Protein AF-A0A0G1NTD5-F1 (afdb_monomer)

Nearest PDB structures (foldseek):
  4buc-assembly2_B  TM=6.680E-01  e=8.744E-01  Thermotoga maritima
  5mms-assembly4_E  TM=4.686E-01  e=9.890E-01  Homo sapiens
  7yly-assembly1_g  TM=3.968E-01  e=4.442E-01  Saccharomyces cerevisiae
  5gvw-assembly1_D  TM=5.388E-01  e=1.947E+00  Streptococcus pneumoniae
  5d86-assembly1_A-2  TM=4.755E-01  e=2.202E+00  Staphylococcus aureus subsp. aureus str. Newman

Radius of gyration: 21.05 Å; Cα contacts (8 Å, |Δi|>4): 226; chains: 1; bounding box: 55×39×55 Å

pLDDT: mean 93.4, std 6.74, range [56.03, 98.44]

Mean predicted aligned error: 6.07 Å

Solvent-accessible surface area (backbone atoms only — not comparable to full-atom values): 8786 Å² total; per-residue (Å²): 127,74,43,75,48,78,48,78,48,87,54,60,68,92,46,66,44,54,39,69,58,50,53,52,47,52,53,50,50,52,51,49,46,70,74,70,58,93,59,99,68,88,50,72,67,57,54,51,49,36,42,76,68,50,38,42,38,42,33,42,39,24,38,18,46,64,32,72,67,22,49,55,53,22,62,78,65,66,36,46,76,43,61,60,44,77,84,65,98,74,53,58,28,44,34,35,60,40,89,88,79,65,48,43,34,27,28,46,83,85,40,95,54,32,90,75,61,72,72,51,58,93,77,76,21,44,65,26,82,45,69,64,60,37,42,76,73,61,29,42,76,62,81,83,85,76,79,88,127

Sequence (149 aa):
MMFVLYKCKYWASYKDIHEKHIFQLFGTTMEYWIKNFKTKCKTFEDFAKILNNNELRPVFYTSTSLSEKAREMADALSIEIIENAPIGEFPRIKCNISGRDREKIYHLPFDQQYDRTIIEKEKGEFYAFTVKEAEDAGFRRAFKHRFNS

Secondary structure (DSSP, 8-state):
--EEEEEEE---TTSPBPTHHHHHHHHHHHHHHHHH---SS--HHHHHHHHHTTSEEEEEEESSPBPHHHHHHHHHTT-EEE-S--------EEEEE-TTT--EEEE-TTSTTTTT----GGGT-EEESSHHHHHHTTPEEPP-PPP--

Foldseek 3Di:
DAAEAEDEDEDDAVDADEQVVVVVLLVVQLVCCVVPPDDPDDDVVVVVVCLVVNNYAYEYEYLYHHDPNNVVSCVVSSYHYHYNDDDDDDQAWKFDQDPPPRATEIEHPPAPCSVVDDADVVSVIDGDNDPVVSVVVPHDYDDHDDDDD

Structure (mmCIF, N/CA/C/O backbone):
data_AF-A0A0G1NTD5-F1
#
_entry.id   AF-A0A0G1NTD5-F1
#
loop_
_atom_site.group_PDB
_atom_site.id
_atom_site.type_symbol
_atom_site.label_atom_id
_atom_site.label_alt_id
_atom_site.label_comp_id
_atom_site.label_asym_id
_atom_site.label_entity_id
_atom_site.label_seq_id
_atom_site.pdbx_PDB_ins_code
_atom_site.Cartn_x
_atom_site.Cartn_y
_atom_site.Cartn_z
_atom_site.occupancy
_atom_site.B_iso_or_equiv
_atom_site.auth_seq_id
_atom_site.auth_comp_id
_atom_site.auth_asym_id
_atom_site.auth_atom_id
_atom_site.pdbx_PDB_model_num
ATOM 1 N N . MET A 1 1 ? 19.640 -13.053 0.519 1.00 74.62 1 MET A N 1
ATOM 2 C CA . MET A 1 1 ? 18.469 -12.584 1.295 1.00 74.62 1 MET A CA 1
ATOM 3 C C . MET A 1 1 ? 17.639 -11.739 0.352 1.00 74.62 1 MET A C 1
ATOM 5 O O . MET A 1 1 ? 18.220 -10.867 -0.272 1.00 74.62 1 MET A O 1
ATOM 9 N N . MET A 1 2 ? 16.353 -12.042 0.185 1.00 88.00 2 MET A N 1
ATOM 10 C CA . MET A 1 2 ? 15.468 -11.327 -0.741 1.00 88.00 2 MET A CA 1
ATOM 11 C C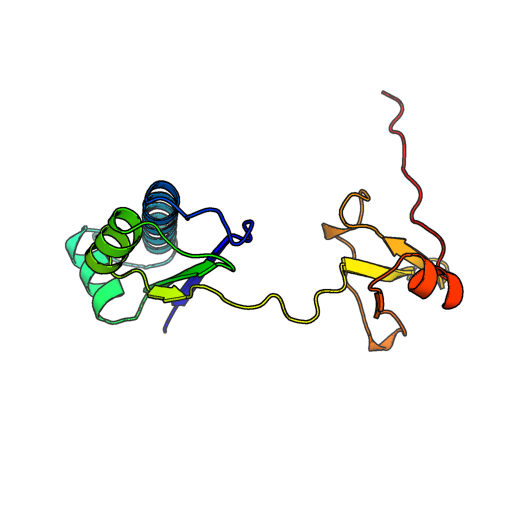 . MET A 1 2 ? 14.666 -10.279 0.026 1.00 88.00 2 MET A C 1
ATOM 13 O O . MET A 1 2 ? 14.040 -10.604 1.035 1.00 88.00 2 MET A O 1
ATOM 17 N N . PHE A 1 3 ? 14.658 -9.047 -0.468 1.00 94.38 3 PHE A N 1
ATOM 18 C CA . PHE A 1 3 ? 13.834 -7.967 0.059 1.00 94.38 3 PHE A CA 1
ATOM 19 C C . PHE A 1 3 ? 12.713 -7.639 -0.917 1.00 94.38 3 PHE A C 1
ATOM 21 O O . PHE A 1 3 ? 12.934 -7.568 -2.121 1.00 94.38 3 PHE A O 1
ATOM 28 N N . VAL A 1 4 ? 11.513 -7.390 -0.397 1.00 96.50 4 VAL A N 1
ATOM 29 C CA . VAL A 1 4 ? 10.369 -6.959 -1.203 1.00 96.50 4 VAL A CA 1
ATOM 30 C C . VAL A 1 4 ? 9.866 -5.633 -0.654 1.00 96.50 4 VAL A C 1
ATOM 32 O O . VAL A 1 4 ? 9.551 -5.539 0.533 1.00 96.50 4 VAL A O 1
ATOM 35 N N . LEU A 1 5 ? 9.796 -4.608 -1.502 1.00 96.69 5 LEU A N 1
ATOM 36 C CA . LEU A 1 5 ? 9.234 -3.309 -1.138 1.00 96.69 5 LEU A CA 1
ATOM 37 C C . LEU A 1 5 ? 7.877 -3.145 -1.791 1.00 96.69 5 LEU A C 1
ATOM 39 O O . LEU A 1 5 ? 7.778 -3.049 -3.010 1.00 96.69 5 LEU A O 1
ATOM 43 N N . TYR A 1 6 ? 6.844 -3.040 -0.965 1.00 96.25 6 TYR A N 1
ATOM 44 C CA . TYR A 1 6 ? 5.497 -2.773 -1.435 1.00 96.25 6 TYR A CA 1
ATOM 45 C C . TYR A 1 6 ? 5.184 -1.286 -1.394 1.00 96.25 6 TYR A C 1
ATOM 47 O O . TYR A 1 6 ? 5.402 -0.607 -0.387 1.00 96.25 6 TYR A O 1
ATOM 55 N N . LYS A 1 7 ? 4.564 -0.798 -2.465 1.00 95.88 7 LYS A N 1
ATOM 56 C CA . LYS A 1 7 ? 3.821 0.455 -2.444 1.00 95.88 7 LYS A CA 1
ATOM 57 C C . LYS A 1 7 ? 2.388 0.201 -2.851 1.00 95.88 7 LYS A C 1
ATOM 59 O O . LYS A 1 7 ? 2.099 -0.101 -4.004 1.00 95.88 7 LYS A O 1
ATOM 64 N N . CYS A 1 8 ? 1.498 0.381 -1.886 1.00 94.00 8 CYS A N 1
ATOM 65 C CA . CYS A 1 8 ? 0.075 0.170 -2.078 1.00 94.00 8 CYS A CA 1
ATOM 66 C C . CYS A 1 8 ? -0.632 1.498 -2.367 1.00 94.00 8 CYS A C 1
ATOM 68 O O . CYS A 1 8 ? -0.427 2.496 -1.666 1.00 94.00 8 CYS A O 1
ATOM 70 N N . LYS A 1 9 ? -1.501 1.517 -3.378 1.00 92.00 9 LYS A N 1
ATOM 71 C CA . LYS A 1 9 ? -2.403 2.638 -3.658 1.00 92.00 9 LYS A CA 1
ATOM 72 C C . LYS A 1 9 ? -3.826 2.136 -3.835 1.00 92.00 9 LYS A C 1
ATOM 74 O O . LYS A 1 9 ? -4.140 1.473 -4.814 1.00 92.00 9 LYS A O 1
ATOM 79 N N . TYR A 1 10 ? -4.691 2.509 -2.897 1.00 89.81 10 TYR A N 1
ATOM 80 C CA . TYR A 1 10 ? -6.124 2.255 -2.992 1.00 89.81 10 TYR A CA 1
ATOM 81 C C . TYR A 1 10 ? -6.839 3.465 -3.585 1.00 89.81 10 TYR A C 1
ATOM 83 O O . TYR A 1 10 ? -6.900 4.521 -2.950 1.00 89.81 10 TYR A O 1
ATOM 91 N N . TRP A 1 11 ? -7.304 3.331 -4.823 1.00 89.25 11 TRP A N 1
ATOM 92 C CA . TRP A 1 11 ? -7.973 4.384 -5.587 1.00 89.25 11 TRP A CA 1
ATOM 93 C C . TRP A 1 11 ? -9.307 3.856 -6.117 1.00 89.25 11 TRP A C 1
ATOM 95 O O . TRP A 1 11 ? -9.528 2.646 -6.181 1.00 89.25 11 TRP A O 1
ATOM 105 N N . ALA A 1 12 ? -10.208 4.777 -6.465 1.00 88.06 12 ALA A N 1
ATOM 106 C CA . ALA A 1 12 ? -11.472 4.418 -7.095 1.00 88.06 12 ALA A CA 1
ATOM 107 C C . ALA A 1 12 ? -11.216 3.681 -8.419 1.00 88.06 12 ALA A C 1
ATOM 109 O O . ALA A 1 12 ? -10.340 4.089 -9.177 1.00 88.06 12 ALA A O 1
ATOM 110 N N . SER A 1 13 ? -12.003 2.641 -8.695 1.00 88.44 13 SER A N 1
ATOM 111 C CA . SER A 1 1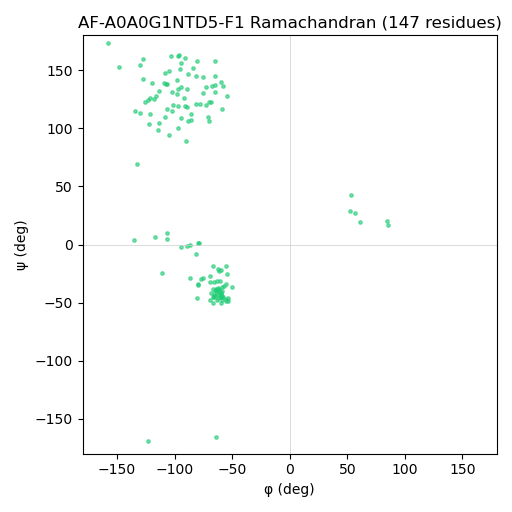3 ? -11.807 1.718 -9.825 1.00 88.44 13 SER A CA 1
ATOM 112 C C . SER A 1 13 ? -11.892 2.363 -11.210 1.00 88.44 13 SER A C 1
ATOM 114 O O . SER A 1 13 ? -11.388 1.808 -12.174 1.00 88.44 13 SER A O 1
ATOM 116 N N . TYR A 1 14 ? -12.526 3.532 -11.324 1.00 90.62 14 TYR A N 1
ATOM 117 C CA . TYR A 1 14 ? -12.626 4.287 -12.578 1.00 90.62 14 TYR A CA 1
ATOM 118 C C . TYR A 1 14 ? -11.435 5.229 -12.823 1.00 90.62 14 TYR A C 1
ATOM 120 O O . TYR A 1 14 ? -11.437 5.973 -13.801 1.00 90.62 14 TYR A O 1
ATOM 128 N N . LYS A 1 15 ? -10.461 5.284 -11.905 1.00 93.38 15 LYS A N 1
ATOM 129 C CA . LYS A 1 15 ? -9.264 6.119 -12.042 1.00 93.38 15 LYS A CA 1
ATOM 130 C C . LYS A 1 15 ? -8.057 5.252 -12.331 1.00 93.38 15 LYS A C 1
ATOM 132 O O . LYS A 1 15 ? -7.829 4.281 -11.615 1.00 93.38 15 LYS A O 1
ATOM 137 N N . ASP A 1 16 ? -7.224 5.712 -13.249 1.00 95.25 16 ASP A N 1
ATOM 138 C CA . ASP A 1 16 ? -5.940 5.079 -13.500 1.00 95.25 16 ASP A CA 1
ATOM 139 C C . ASP A 1 16 ? -4.836 5.637 -12.600 1.00 95.25 16 ASP A C 1
ATOM 141 O O . ASP A 1 16 ? -4.789 6.822 -12.239 1.00 95.25 16 ASP A O 1
ATOM 145 N N . ILE A 1 17 ? -3.905 4.757 -12.246 1.00 96.81 17 ILE A N 1
ATOM 146 C CA . ILE A 1 17 ? -2.628 5.127 -11.655 1.00 96.81 17 ILE A CA 1
ATOM 147 C C . ILE A 1 17 ? -1.676 5.548 -12.773 1.00 96.81 17 ILE A C 1
ATOM 149 O O . ILE A 1 17 ? -1.327 4.765 -13.651 1.00 96.81 17 ILE A O 1
ATOM 153 N N . HIS A 1 18 ? -1.200 6.784 -12.679 1.00 96.81 18 HIS A N 1
ATOM 154 C CA . HIS A 1 18 ? -0.203 7.333 -13.591 1.00 96.81 18 HIS A CA 1
ATOM 155 C C . HIS A 1 18 ? 1.235 7.106 -13.093 1.00 96.81 18 HIS A C 1
ATOM 157 O O . HIS A 1 18 ? 1.498 6.919 -11.897 1.00 96.81 18 HIS A O 1
ATOM 163 N N . GLU A 1 19 ? 2.179 7.201 -14.025 1.00 97.88 19 GLU A N 1
ATOM 164 C CA . GLU A 1 19 ? 3.603 6.873 -13.925 1.00 97.88 19 GLU A CA 1
ATOM 165 C C . GLU A 1 19 ? 4.332 7.571 -12.771 1.00 97.88 19 GLU A C 1
ATOM 167 O O . GLU A 1 19 ? 5.275 7.018 -12.204 1.00 97.88 19 GLU A O 1
ATOM 172 N N . LYS A 1 20 ? 3.837 8.730 -12.312 1.00 97.62 20 LYS A N 1
ATOM 173 C CA . LYS A 1 20 ? 4.378 9.429 -11.135 1.00 97.62 20 LYS A CA 1
ATOM 174 C C . LYS A 1 20 ? 4.523 8.514 -9.915 1.00 97.62 20 LYS A C 1
ATOM 176 O O . LYS A 1 20 ? 5.453 8.666 -9.126 1.00 97.62 20 LYS A O 1
ATOM 181 N N . HIS A 1 21 ? 3.597 7.574 -9.722 1.00 97.25 21 HIS A N 1
ATOM 182 C CA . HIS A 1 21 ? 3.619 6.684 -8.565 1.00 97.25 21 HIS A CA 1
ATOM 183 C C . HIS A 1 21 ? 4.651 5.562 -8.704 1.00 97.25 21 HIS A C 1
ATOM 185 O O . HIS A 1 21 ? 5.226 5.166 -7.684 1.00 97.25 21 HIS A O 1
ATOM 191 N N . ILE A 1 22 ? 4.928 5.147 -9.942 1.00 98.31 22 ILE A N 1
ATOM 192 C CA . ILE A 1 22 ? 5.988 4.209 -10.316 1.00 98.31 22 ILE A CA 1
ATOM 193 C C . ILE A 1 22 ? 7.353 4.863 -10.107 1.00 98.31 22 ILE A C 1
ATOM 195 O O . ILE A 1 22 ? 8.183 4.312 -9.390 1.00 98.31 22 ILE A O 1
ATOM 199 N N . PHE A 1 23 ? 7.547 6.099 -10.577 1.00 98.44 23 PHE A N 1
ATOM 200 C CA . PHE A 1 23 ? 8.793 6.846 -10.349 1.00 98.44 23 PHE A CA 1
ATOM 201 C C . PHE A 1 23 ? 9.088 7.057 -8.870 1.00 98.44 23 PHE A C 1
ATOM 203 O O . PHE A 1 23 ? 10.215 6.871 -8.417 1.00 98.44 23 PHE A O 1
ATOM 210 N N . GLN A 1 24 ? 8.065 7.395 -8.087 1.00 97.94 24 GLN A N 1
ATOM 211 C CA . GLN A 1 24 ? 8.237 7.508 -6.646 1.00 97.94 24 GLN A CA 1
ATOM 212 C C . GLN A 1 24 ? 8.607 6.165 -5.999 1.00 97.94 24 GLN A C 1
ATOM 214 O O . GLN A 1 24 ? 9.397 6.168 -5.06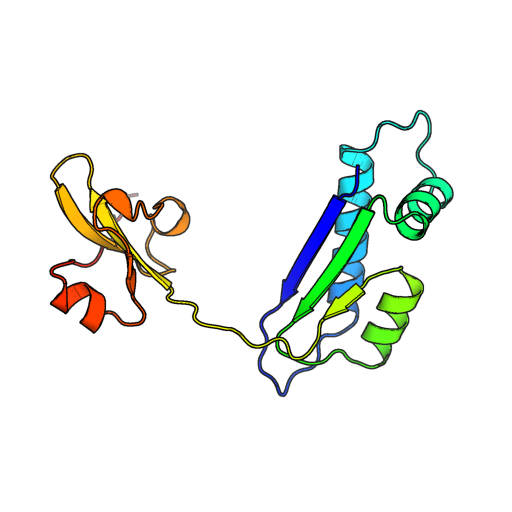5 1.00 97.94 24 GLN A O 1
ATOM 219 N N . LEU A 1 25 ? 8.021 5.036 -6.432 1.00 98.38 25 LEU A N 1
ATOM 220 C CA . LEU A 1 25 ? 8.411 3.716 -5.916 1.00 98.38 25 LEU A CA 1
ATOM 221 C C . LEU A 1 25 ? 9.866 3.416 -6.273 1.00 98.38 25 LEU A C 1
ATOM 223 O O . LEU A 1 25 ? 10.634 3.064 -5.389 1.00 98.38 25 LEU A O 1
ATOM 227 N N . PHE A 1 26 ? 10.259 3.627 -7.528 1.00 98.19 26 PHE A N 1
ATOM 228 C CA . PHE A 1 26 ? 11.634 3.434 -7.975 1.00 98.19 26 PHE A CA 1
ATOM 229 C C . PHE A 1 26 ? 12.634 4.242 -7.137 1.00 98.19 26 PHE A C 1
ATOM 231 O O . PHE A 1 26 ? 13.600 3.687 -6.616 1.00 98.19 26 PHE A O 1
ATOM 238 N N . GLY A 1 27 ? 12.355 5.533 -6.923 1.00 97.75 27 GLY A N 1
ATOM 239 C CA . GLY A 1 27 ? 13.177 6.397 -6.075 1.00 97.75 27 GLY A CA 1
ATOM 240 C C . GLY A 1 27 ? 13.285 5.892 -4.633 1.00 97.75 27 GLY A C 1
ATOM 241 O O . GLY A 1 27 ? 14.385 5.838 -4.085 1.00 97.75 27 GLY A O 1
ATOM 242 N N . THR A 1 28 ? 12.174 5.454 -4.032 1.00 97.69 28 THR A N 1
ATOM 243 C CA . THR A 1 28 ? 12.175 4.855 -2.684 1.00 97.69 28 THR A CA 1
ATOM 244 C C . THR A 1 28 ? 12.959 3.541 -2.635 1.00 97.69 28 THR A C 1
ATOM 246 O O . THR A 1 28 ? 13.683 3.291 -1.673 1.00 97.69 28 THR A O 1
ATOM 249 N N . THR A 1 29 ? 12.866 2.707 -3.668 1.00 97.81 29 THR A N 1
ATOM 250 C CA . THR A 1 29 ? 13.615 1.448 -3.765 1.00 97.81 29 THR A CA 1
ATOM 251 C C . THR A 1 29 ? 15.114 1.692 -3.871 1.00 97.81 29 THR A C 1
ATOM 253 O O . THR A 1 29 ? 15.895 1.050 -3.168 1.00 97.81 29 THR A O 1
ATOM 256 N N . MET A 1 30 ? 15.522 2.669 -4.680 1.00 96.56 30 MET A N 1
ATOM 257 C CA . MET A 1 30 ? 16.917 3.090 -4.772 1.00 96.56 30 MET A CA 1
ATOM 258 C C . MET A 1 30 ? 17.425 3.646 -3.434 1.00 96.56 30 MET A C 1
ATOM 260 O O . MET A 1 30 ? 18.508 3.275 -2.988 1.00 96.56 30 MET A O 1
ATOM 264 N N . GLU A 1 31 ? 16.638 4.477 -2.744 1.00 96.38 31 GLU A N 1
ATOM 265 C CA . GLU A 1 31 ? 16.986 4.975 -1.407 1.00 96.38 31 GLU A CA 1
ATOM 266 C C . GLU A 1 31 ? 17.166 3.825 -0.402 1.00 96.38 31 GLU A C 1
ATOM 268 O O . GLU A 1 31 ? 18.144 3.797 0.351 1.00 96.38 31 GLU A O 1
ATOM 273 N N . TYR A 1 32 ? 16.251 2.851 -0.408 1.00 96.31 32 TYR A N 1
ATOM 274 C CA . TYR A 1 32 ? 16.348 1.667 0.438 1.00 96.31 32 TYR A CA 1
ATOM 275 C C . TYR A 1 32 ? 17.628 0.879 0.151 1.00 96.31 32 TYR A C 1
ATOM 277 O O . TYR A 1 32 ? 18.345 0.510 1.085 1.00 96.31 32 TYR A O 1
ATOM 285 N N . TRP A 1 33 ? 17.953 0.663 -1.123 1.00 95.25 33 TRP A N 1
ATOM 286 C CA . TRP A 1 33 ? 19.193 0.008 -1.523 1.00 95.25 33 TRP A CA 1
ATOM 287 C C . TRP A 1 33 ? 20.431 0.766 -1.016 1.00 95.25 33 TRP A C 1
ATOM 289 O O . TRP A 1 33 ? 21.301 0.176 -0.366 1.00 95.25 33 TRP A O 1
ATOM 299 N N . ILE A 1 34 ? 20.477 2.091 -1.203 1.00 93.94 34 ILE A N 1
ATOM 300 C CA . ILE A 1 34 ? 21.570 2.948 -0.716 1.00 93.94 34 ILE A CA 1
ATOM 301 C C . ILE A 1 34 ? 21.718 2.861 0.806 1.00 93.94 34 ILE A C 1
ATOM 303 O O . ILE A 1 34 ? 22.840 2.886 1.309 1.00 93.94 34 ILE A O 1
ATOM 307 N N . LYS A 1 35 ? 20.635 2.736 1.567 1.00 93.69 35 LYS A N 1
ATOM 308 C CA . LYS A 1 35 ? 20.724 2.677 3.032 1.00 93.69 35 LYS A CA 1
ATOM 309 C C . LYS A 1 35 ? 21.125 1.299 3.559 1.00 93.69 35 LYS A C 1
ATOM 311 O O . LYS A 1 35 ? 21.834 1.223 4.557 1.00 93.69 35 LYS A O 1
ATOM 316 N N . ASN A 1 36 ? 20.697 0.224 2.897 1.00 92.62 36 ASN A N 1
ATOM 317 C CA . ASN A 1 36 ? 20.724 -1.114 3.496 1.00 92.62 36 ASN A CA 1
ATOM 318 C C . ASN A 1 36 ? 21.737 -2.077 2.864 1.00 92.62 36 ASN A C 1
ATOM 320 O O . ASN A 1 36 ? 22.190 -3.005 3.533 1.00 92.62 36 ASN A O 1
ATOM 324 N N . PHE A 1 37 ? 22.136 -1.869 1.608 1.00 90.62 37 PHE A N 1
ATOM 325 C CA . PHE A 1 37 ? 23.068 -2.771 0.934 1.00 90.62 37 PHE A CA 1
ATOM 326 C C . PHE A 1 37 ? 24.507 -2.297 1.138 1.00 90.62 37 PHE A C 1
ATOM 328 O O . PHE A 1 37 ? 24.850 -1.139 0.882 1.00 90.62 37 PHE A O 1
ATOM 335 N N . LYS A 1 38 ? 25.363 -3.192 1.636 1.00 81.75 38 LYS A N 1
ATOM 336 C CA . LYS A 1 38 ? 26.776 -2.907 1.911 1.00 81.75 38 LYS A CA 1
ATOM 337 C C . LYS A 1 38 ? 27.615 -3.216 0.674 1.00 81.75 38 LYS A C 1
ATOM 339 O O . LYS A 1 38 ? 28.130 -4.316 0.527 1.00 81.75 38 LYS A O 1
ATOM 344 N N . THR A 1 39 ? 27.768 -2.232 -0.198 1.00 76.62 39 THR A N 1
ATOM 345 C CA . THR A 1 39 ? 28.681 -2.281 -1.347 1.00 76.62 39 THR A CA 1
ATOM 346 C C . THR A 1 39 ? 29.720 -1.167 -1.236 1.00 76.62 39 THR A C 1
ATOM 348 O O . THR A 1 39 ? 29.403 -0.060 -0.803 1.00 76.62 39 THR A O 1
ATOM 351 N N . LYS A 1 40 ? 30.984 -1.473 -1.576 1.00 73.00 40 LYS A N 1
ATOM 352 C CA . LYS A 1 40 ? 32.115 -0.522 -1.488 1.00 73.00 40 LYS A CA 1
ATOM 353 C C . LY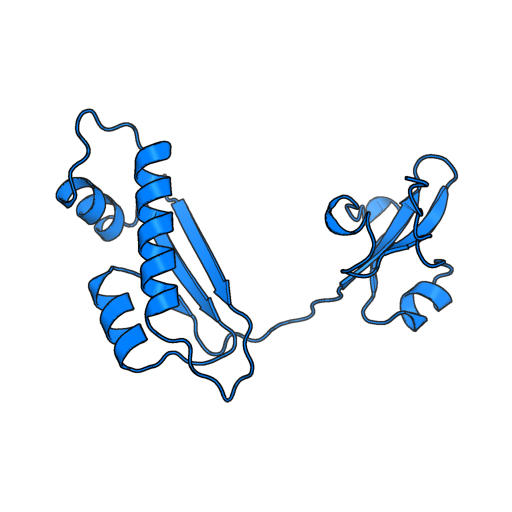S A 1 40 ? 31.927 0.694 -2.400 1.00 73.00 40 LYS A C 1
ATOM 355 O O . LYS A 1 40 ? 32.299 1.797 -2.022 1.00 73.00 40 LYS A O 1
ATOM 360 N N . CYS A 1 41 ? 31.360 0.478 -3.582 1.00 77.94 41 CYS A N 1
ATOM 361 C CA . CYS A 1 41 ? 30.935 1.516 -4.510 1.00 77.94 41 CYS A CA 1
ATOM 362 C C . CYS A 1 41 ? 2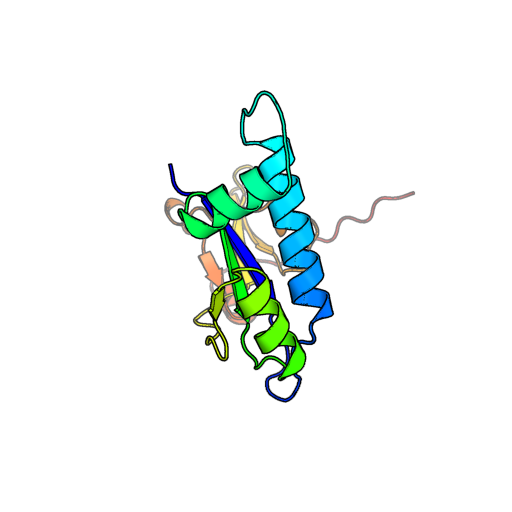9.477 1.234 -4.879 1.00 77.94 41 CYS A C 1
ATOM 364 O O . CYS A 1 41 ? 29.081 0.072 -4.968 1.00 77.94 41 CYS A O 1
ATOM 366 N N . LYS A 1 42 ? 28.675 2.287 -5.021 1.00 87.25 42 LYS A N 1
ATOM 367 C CA . LYS A 1 42 ? 27.264 2.194 -5.389 1.00 87.25 42 LYS A CA 1
ATOM 368 C C . LYS A 1 42 ? 27.082 2.833 -6.746 1.00 87.25 42 LYS A C 1
ATOM 370 O O . LYS A 1 42 ? 27.000 4.053 -6.843 1.00 87.25 42 LYS A O 1
ATOM 375 N N . THR A 1 43 ? 27.036 2.000 -7.775 1.00 93.62 43 THR A N 1
ATOM 376 C CA . THR A 1 43 ? 26.721 2.435 -9.134 1.00 93.62 43 THR A CA 1
ATOM 377 C C . THR A 1 43 ? 25.284 2.074 -9.496 1.00 93.62 43 THR A C 1
ATOM 379 O O . THR A 1 43 ? 24.657 1.220 -8.867 1.00 93.62 43 THR A O 1
ATOM 382 N N . PHE A 1 44 ? 24.752 2.720 -10.532 1.00 93.38 44 PHE A N 1
ATOM 383 C CA . PHE A 1 44 ? 23.446 2.348 -11.071 1.00 93.38 44 PHE A CA 1
ATOM 384 C C . PHE A 1 44 ? 23.446 0.919 -11.638 1.00 93.38 44 PHE A C 1
ATOM 386 O O . PHE A 1 44 ? 22.446 0.217 -11.535 1.00 93.38 44 PHE A O 1
ATOM 393 N N . GLU A 1 45 ? 24.579 0.457 -12.174 1.00 93.88 45 GLU A N 1
ATOM 394 C CA . GLU A 1 45 ? 24.726 -0.914 -12.666 1.00 93.88 45 GLU A CA 1
ATOM 395 C C . GLU A 1 45 ? 24.617 -1.939 -11.528 1.00 93.88 45 GLU A C 1
ATOM 397 O O . GLU A 1 45 ? 23.959 -2.967 -11.681 1.00 93.88 45 GLU A O 1
ATOM 402 N N . ASP A 1 46 ? 25.192 -1.641 -10.359 1.00 93.62 46 ASP A N 1
ATOM 403 C CA . ASP A 1 46 ? 25.041 -2.488 -9.170 1.00 93.62 46 ASP A CA 1
ATOM 404 C C . ASP A 1 46 ? 23.582 -2.548 -8.714 1.00 93.62 46 ASP A C 1
ATOM 406 O O . ASP A 1 46 ? 23.077 -3.616 -8.373 1.00 93.62 46 ASP A O 1
ATOM 410 N N . PHE A 1 47 ? 22.889 -1.408 -8.732 1.00 94.62 47 PHE A N 1
ATOM 411 C CA . PHE A 1 47 ? 21.468 -1.360 -8.408 1.00 94.62 47 PHE A CA 1
ATOM 412 C C . PHE A 1 47 ? 20.639 -2.197 -9.392 1.00 94.62 47 PHE A C 1
ATOM 414 O O . PHE A 1 47 ? 19.831 -3.019 -8.963 1.00 94.62 47 PHE A O 1
ATOM 421 N N . ALA A 1 48 ? 20.893 -2.067 -10.697 1.00 94.75 48 ALA A N 1
ATOM 422 C CA . ALA A 1 48 ? 20.224 -2.860 -11.725 1.00 94.75 48 ALA A CA 1
ATOM 423 C C . ALA A 1 48 ? 20.472 -4.370 -11.551 1.00 94.75 48 ALA A C 1
ATOM 425 O O . ALA A 1 48 ? 19.536 -5.158 -11.668 1.00 94.75 48 ALA A O 1
ATOM 426 N N . LYS A 1 49 ? 21.698 -4.787 -11.199 1.00 93.88 49 LYS A N 1
ATOM 427 C CA . LYS A 1 49 ? 22.015 -6.194 -10.885 1.00 93.88 49 LYS A CA 1
ATOM 428 C C . LYS A 1 49 ? 21.190 -6.717 -9.712 1.00 93.88 49 LYS A C 1
ATOM 430 O O . LYS A 1 49 ? 20.644 -7.808 -9.800 1.00 93.88 49 LYS A O 1
ATOM 435 N N . ILE A 1 50 ? 21.057 -5.931 -8.645 1.00 94.06 50 ILE A N 1
ATOM 436 C CA . ILE A 1 50 ? 20.256 -6.294 -7.467 1.00 94.06 50 ILE A CA 1
ATOM 437 C C . ILE A 1 50 ? 18.769 -6.478 -7.819 1.00 94.06 50 ILE A C 1
ATOM 439 O O . ILE A 1 50 ? 18.141 -7.409 -7.310 1.00 94.06 50 ILE A O 1
ATOM 443 N N . LEU A 1 51 ? 18.214 -5.631 -8.695 1.00 94.75 51 LEU A N 1
ATOM 444 C CA . LEU A 1 51 ? 16.842 -5.792 -9.193 1.00 94.75 51 LEU A CA 1
ATOM 445 C C . LEU A 1 51 ? 16.710 -7.059 -10.053 1.00 94.75 51 LEU A C 1
ATOM 447 O O . LEU A 1 51 ? 15.853 -7.897 -9.788 1.00 94.75 51 LEU A O 1
ATOM 451 N N . ASN A 1 52 ? 17.599 -7.241 -11.033 1.00 92.25 52 ASN A N 1
ATOM 452 C CA . ASN A 1 52 ? 17.552 -8.366 -11.975 1.00 92.25 52 ASN A CA 1
ATOM 453 C C . ASN A 1 52 ? 17.787 -9.726 -11.300 1.00 92.25 52 ASN A C 1
ATOM 455 O O . ASN A 1 52 ? 17.209 -10.731 -11.707 1.00 92.25 52 ASN A O 1
ATOM 459 N N . ASN A 1 53 ? 18.595 -9.757 -10.240 1.00 92.88 53 ASN A N 1
ATOM 460 C CA . ASN A 1 53 ? 18.832 -10.952 -9.433 1.00 92.88 53 ASN A CA 1
ATOM 461 C C . ASN A 1 53 ? 17.708 -11.228 -8.417 1.00 92.88 53 ASN A C 1
ATOM 463 O O . ASN A 1 53 ? 17.813 -12.181 -7.645 1.00 92.88 53 ASN A O 1
ATOM 467 N N . ASN A 1 54 ? 16.649 -10.408 -8.379 1.00 91.94 54 ASN A N 1
ATOM 468 C CA . ASN A 1 54 ? 15.566 -10.474 -7.392 1.00 91.94 54 ASN A CA 1
ATOM 469 C C . ASN A 1 54 ? 16.040 -10.369 -5.929 1.00 91.94 54 ASN A C 1
ATOM 471 O O . ASN A 1 54 ? 15.380 -10.849 -5.008 1.00 91.94 54 ASN A O 1
ATOM 475 N N . GLU A 1 55 ? 17.175 -9.716 -5.679 1.00 94.50 55 GLU A N 1
ATOM 476 C CA . GLU A 1 55 ? 17.639 -9.442 -4.316 1.00 94.50 55 GLU A CA 1
ATOM 477 C C . GLU A 1 55 ? 16.834 -8.298 -3.677 1.00 94.50 55 GLU A C 1
ATOM 479 O O . GLU A 1 55 ? 16.623 -8.282 -2.460 1.00 94.50 55 GLU A O 1
ATOM 484 N N . LEU A 1 56 ? 16.331 -7.374 -4.503 1.00 96.56 56 LEU A N 1
ATOM 485 C CA . LEU A 1 56 ? 15.406 -6.312 -4.122 1.00 96.56 56 LEU A CA 1
ATOM 486 C C . LEU A 1 56 ? 14.274 -6.222 -5.146 1.00 96.56 56 LEU A C 1
ATOM 488 O O . LEU A 1 56 ? 14.503 -5.855 -6.292 1.00 96.56 56 LEU A O 1
ATOM 492 N N . ARG A 1 57 ? 13.047 -6.516 -4.724 1.00 97.69 57 ARG A N 1
ATOM 493 C CA . ARG A 1 57 ? 11.876 -6.556 -5.602 1.00 97.69 57 ARG A CA 1
ATOM 494 C C . ARG A 1 57 ? 10.885 -5.445 -5.243 1.00 97.69 57 ARG A C 1
ATOM 496 O O . ARG A 1 57 ? 10.194 -5.561 -4.225 1.00 97.69 57 ARG A O 1
ATOM 503 N N . PRO A 1 58 ? 10.804 -4.359 -6.024 1.00 98.19 58 PRO A N 1
ATOM 504 C CA . PRO A 1 58 ? 9.741 -3.378 -5.873 1.00 98.19 58 PRO A CA 1
ATOM 505 C C . PRO A 1 58 ? 8.427 -3.905 -6.454 1.00 98.19 58 PRO A C 1
ATOM 507 O O . PRO A 1 58 ? 8.377 -4.350 -7.596 1.00 98.19 58 PRO A O 1
ATOM 510 N N . VAL A 1 59 ? 7.356 -3.808 -5.671 1.00 98.31 59 VAL A N 1
ATOM 511 C CA . VAL A 1 59 ? 6.008 -4.227 -6.059 1.00 98.31 59 VAL A CA 1
ATOM 512 C C . VAL A 1 59 ? 5.044 -3.062 -5.870 1.00 98.31 59 VAL A C 1
ATOM 514 O O . VAL A 1 59 ? 4.897 -2.513 -4.771 1.00 98.31 59 VAL A O 1
ATOM 517 N N . PHE A 1 60 ? 4.366 -2.679 -6.942 1.00 98.06 60 PHE A N 1
ATOM 518 C CA . PHE A 1 60 ? 3.283 -1.715 -6.914 1.00 98.06 60 PHE A CA 1
ATOM 519 C C . PHE A 1 60 ? 1.942 -2.447 -6.867 1.00 98.06 60 PHE A C 1
ATOM 521 O O . PHE A 1 60 ? 1.592 -3.196 -7.774 1.00 98.06 60 PHE A O 1
ATOM 528 N N . TYR A 1 61 ? 1.182 -2.210 -5.804 1.00 96.44 61 TYR A N 1
ATOM 529 C CA . TYR A 1 61 ? -0.073 -2.904 -5.536 1.00 96.44 61 TYR A CA 1
ATOM 530 C C . TYR A 1 61 ? -1.236 -1.919 -5.557 1.00 96.44 61 TYR A C 1
ATOM 532 O O . TYR A 1 61 ? -1.212 -0.899 -4.856 1.00 96.44 61 TYR A O 1
ATOM 540 N N . THR A 1 62 ? -2.284 -2.201 -6.323 1.00 95.44 62 THR A N 1
ATOM 541 C CA . THR A 1 62 ? -3.433 -1.302 -6.408 1.00 95.44 62 THR A CA 1
ATOM 542 C C . THR A 1 62 ? -4.757 -2.022 -6.645 1.00 95.44 62 THR A C 1
ATOM 544 O O . THR A 1 62 ? -4.818 -3.110 -7.206 1.00 95.44 62 THR A O 1
ATOM 547 N N . SER A 1 63 ? -5.838 -1.390 -6.187 1.00 94.06 63 SER A N 1
ATOM 548 C CA . SER A 1 63 ? -7.220 -1.830 -6.403 1.00 94.06 63 SER A CA 1
ATOM 549 C C . SER A 1 63 ? -7.791 -1.430 -7.758 1.00 94.06 63 SER A C 1
ATOM 551 O O . SER A 1 63 ? -8.918 -1.801 -8.070 1.00 94.06 63 SER A O 1
ATOM 553 N N . THR A 1 64 ? -7.065 -0.610 -8.514 1.00 94.88 64 THR A N 1
ATOM 554 C CA . THR A 1 64 ? -7.488 -0.096 -9.817 1.00 94.88 64 THR A CA 1
ATOM 555 C C . THR A 1 64 ? -6.460 -0.471 -10.884 1.00 94.88 64 THR A C 1
ATOM 557 O O . THR A 1 64 ? -5.580 -1.295 -10.629 1.00 94.88 64 THR A O 1
ATOM 560 N N . SER A 1 65 ? -6.586 0.106 -12.073 1.00 96.44 65 SER A N 1
ATOM 561 C CA . SER A 1 65 ? -5.670 -0.107 -13.187 1.00 96.44 65 SER A CA 1
ATOM 562 C C . SER A 1 65 ? -4.606 0.996 -13.299 1.00 96.44 65 SER A C 1
ATOM 564 O O . SER A 1 65 ? -4.711 2.075 -12.711 1.00 96.44 65 SER A O 1
ATOM 566 N N . LEU A 1 66 ? -3.532 0.713 -14.025 1.00 97.50 66 LEU A N 1
ATOM 567 C CA . LEU A 1 66 ? -2.478 1.640 -14.415 1.00 97.50 66 LEU A CA 1
ATOM 568 C C . LEU A 1 66 ? -2.755 2.200 -15.813 1.00 97.50 66 LEU A C 1
ATOM 570 O O . LEU A 1 66 ? -3.318 1.522 -16.675 1.00 97.50 66 LEU A O 1
ATOM 574 N N . SER A 1 67 ? -2.278 3.419 -16.064 1.00 97.69 67 SER A N 1
ATOM 575 C CA . SER A 1 67 ? -2.200 3.941 -17.427 1.00 97.69 67 SER A CA 1
ATOM 576 C C . SER A 1 67 ? -1.203 3.124 -18.257 1.00 97.69 67 SER A C 1
ATOM 578 O O . SER A 1 67 ? -0.280 2.505 -17.720 1.00 97.69 67 SER A O 1
ATOM 580 N N . GLU A 1 68 ? -1.341 3.158 -19.582 1.00 97.88 68 GLU A N 1
ATOM 581 C CA . GLU A 1 68 ? -0.389 2.515 -20.498 1.00 97.88 68 GLU A CA 1
ATOM 582 C C . GLU A 1 68 ? 1.050 2.976 -20.230 1.00 97.88 68 GLU A C 1
ATOM 584 O O . GLU A 1 68 ? 1.943 2.151 -20.035 1.00 97.88 68 GLU A O 1
ATOM 589 N N . LYS A 1 69 ? 1.252 4.293 -20.074 1.00 98.19 69 LYS A N 1
ATOM 590 C CA . LYS A 1 69 ? 2.569 4.848 -19.751 1.00 98.19 69 LYS A CA 1
ATOM 591 C C . LYS A 1 69 ? 3.106 4.342 -18.413 1.00 98.19 69 LYS A C 1
ATOM 593 O O . LYS A 1 69 ? 4.299 4.089 -18.286 1.00 98.19 69 LYS A O 1
ATOM 598 N N . ALA A 1 70 ? 2.252 4.180 -17.404 1.00 98.12 70 ALA A N 1
ATOM 599 C CA . ALA A 1 70 ? 2.679 3.661 -16.110 1.00 98.12 70 ALA A CA 1
ATOM 600 C C . ALA A 1 70 ? 3.133 2.196 -16.197 1.00 98.12 70 ALA A C 1
ATOM 602 O O . ALA A 1 70 ? 4.121 1.853 -15.549 1.00 98.12 70 ALA A O 1
ATOM 603 N N . ARG A 1 71 ? 2.465 1.359 -17.007 1.00 98.19 71 ARG A N 1
ATOM 604 C CA . ARG A 1 71 ? 2.893 -0.031 -17.249 1.00 98.19 71 ARG A CA 1
ATOM 605 C C . ARG A 1 71 ? 4.223 -0.092 -17.994 1.00 98.19 71 ARG A C 1
ATOM 607 O O . ARG A 1 71 ? 5.111 -0.813 -17.556 1.00 98.19 71 ARG A O 1
ATOM 614 N N . GLU A 1 72 ? 4.383 0.715 -19.044 1.00 98.38 72 GLU A N 1
ATOM 615 C CA . GLU A 1 72 ? 5.642 0.827 -19.798 1.00 98.38 72 GLU A CA 1
ATOM 616 C C . GLU A 1 72 ? 6.812 1.189 -18.869 1.00 98.38 72 GLU A C 1
ATOM 618 O O . GLU A 1 72 ? 7.860 0.548 -18.881 1.00 98.38 72 GLU A O 1
ATOM 623 N N . MET A 1 73 ? 6.618 2.187 -18.001 1.00 98.38 73 MET A N 1
ATOM 624 C CA . MET A 1 73 ? 7.655 2.587 -17.050 1.00 98.38 73 MET A CA 1
ATOM 625 C C . MET A 1 73 ? 7.903 1.543 -15.960 1.00 98.38 73 MET A C 1
ATOM 627 O O . MET A 1 73 ? 9.020 1.457 -15.462 1.00 98.38 73 MET A O 1
ATOM 631 N N . ALA A 1 74 ? 6.889 0.786 -15.544 1.00 98.00 74 ALA A N 1
ATOM 632 C CA . ALA A 1 74 ? 7.064 -0.260 -14.545 1.00 98.00 74 ALA A CA 1
ATOM 633 C C . ALA A 1 74 ? 7.930 -1.406 -15.075 1.00 98.00 74 ALA A C 1
ATOM 635 O O . ALA A 1 74 ? 8.869 -1.812 -14.393 1.00 98.00 74 ALA A O 1
AT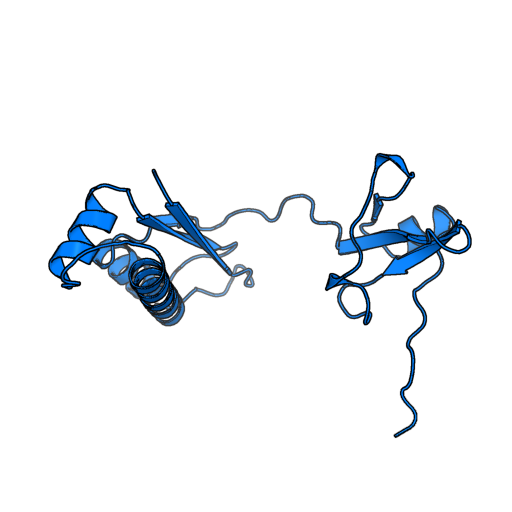OM 636 N N . ASP A 1 75 ? 7.662 -1.846 -16.305 1.00 97.75 75 ASP A N 1
ATOM 637 C CA . ASP A 1 75 ? 8.453 -2.864 -16.999 1.00 97.75 75 ASP A CA 1
ATOM 638 C C . ASP A 1 75 ? 9.913 -2.413 -17.161 1.00 97.75 75 ASP A C 1
ATOM 640 O O . ASP A 1 75 ? 10.837 -3.085 -16.703 1.00 97.75 75 ASP A O 1
ATOM 644 N N . ALA A 1 76 ? 10.126 -1.192 -17.667 1.00 97.19 76 ALA A N 1
ATOM 645 C CA . ALA A 1 76 ? 11.463 -0.627 -17.858 1.00 97.19 76 ALA A CA 1
ATOM 646 C C . ALA A 1 76 ? 12.280 -0.465 -16.558 1.00 97.19 76 ALA A C 1
ATOM 648 O O . ALA A 1 76 ? 13.507 -0.379 -16.603 1.00 97.19 76 ALA A O 1
ATOM 649 N N . LEU A 1 77 ? 11.614 -0.379 -15.403 1.00 96.94 77 LEU A N 1
ATOM 650 C CA . LEU A 1 77 ? 12.236 -0.150 -14.095 1.00 96.94 77 LEU A CA 1
ATOM 651 C C . LEU A 1 77 ? 12.252 -1.406 -13.207 1.00 96.94 77 LEU A C 1
ATOM 653 O O . LEU A 1 77 ? 12.562 -1.295 -12.017 1.00 96.94 77 LEU A O 1
ATOM 657 N N . SER A 1 78 ? 11.917 -2.576 -13.763 1.00 97.31 78 SER A N 1
ATOM 658 C CA . SER A 1 78 ? 11.809 -3.854 -13.044 1.00 97.31 78 SER A CA 1
ATOM 659 C C . SER A 1 78 ? 10.885 -3.771 -11.819 1.00 97.31 78 SER A C 1
ATOM 661 O O . SER A 1 78 ? 11.205 -4.274 -10.740 1.00 97.31 78 SER A O 1
ATOM 663 N N . ILE A 1 79 ? 9.743 -3.091 -11.972 1.00 98.00 79 ILE A N 1
ATOM 664 C CA . ILE A 1 79 ? 8.701 -2.963 -10.948 1.00 98.00 79 ILE A CA 1
ATOM 665 C C . ILE A 1 79 ? 7.563 -3.923 -11.264 1.00 98.00 79 ILE A C 1
ATOM 667 O O . ILE A 1 79 ? 6.884 -3.802 -12.281 1.00 98.00 79 ILE A O 1
ATOM 671 N N . GLU A 1 80 ? 7.300 -4.834 -10.334 1.00 97.94 80 GLU A N 1
ATOM 672 C CA . GLU A 1 80 ? 6.163 -5.739 -10.424 1.00 97.94 80 GLU A CA 1
ATOM 673 C C . GLU A 1 80 ? 4.859 -4.995 -10.152 1.00 97.94 80 GLU A C 1
ATOM 675 O O . GLU A 1 80 ? 4.762 -4.222 -9.197 1.00 97.94 80 GLU A O 1
ATOM 680 N N . ILE A 1 81 ? 3.842 -5.254 -10.969 1.00 97.88 81 ILE A N 1
ATOM 681 C CA . ILE A 1 81 ? 2.528 -4.630 -10.847 1.00 97.88 81 ILE A CA 1
ATOM 682 C C . ILE A 1 81 ? 1.488 -5.678 -10.456 1.00 97.88 81 ILE A C 1
ATOM 684 O O . ILE A 1 81 ? 1.380 -6.730 -11.081 1.00 97.88 81 ILE A O 1
ATOM 688 N N . ILE A 1 82 ? 0.674 -5.344 -9.455 1.00 96.69 82 ILE A N 1
ATOM 689 C CA . ILE A 1 82 ? -0.531 -6.085 -9.080 1.00 96.69 82 ILE A CA 1
ATOM 690 C C . ILE A 1 82 ? -1.717 -5.112 -9.172 1.00 96.69 82 ILE A C 1
ATOM 692 O O . ILE A 1 82 ? -1.877 -4.236 -8.317 1.00 96.69 82 ILE A O 1
ATOM 696 N N . GLU A 1 83 ? -2.515 -5.242 -10.237 1.00 95.25 83 GLU A N 1
ATOM 697 C CA . GLU A 1 83 ? -3.710 -4.424 -10.519 1.00 95.25 83 GLU A CA 1
ATOM 698 C C . GLU A 1 83 ? -4.992 -5.107 -10.041 1.00 95.25 83 GLU A C 1
ATOM 700 O O . GLU A 1 83 ? -5.028 -6.323 -9.850 1.00 95.25 83 GLU A O 1
ATOM 705 N N . ASN A 1 84 ? -6.070 -4.324 -9.918 1.00 93.50 84 ASN A N 1
ATOM 706 C CA . ASN A 1 84 ? -7.425 -4.819 -9.637 1.00 93.50 84 ASN A CA 1
ATOM 707 C C . ASN A 1 84 ? -7.504 -5.738 -8.410 1.00 93.50 84 ASN A C 1
ATOM 709 O O . ASN A 1 84 ? -8.350 -6.630 -8.321 1.00 93.50 84 ASN A O 1
ATOM 713 N N . ALA A 1 85 ? -6.608 -5.519 -7.452 1.00 90.19 85 ALA A N 1
ATOM 714 C CA . ALA A 1 85 ? -6.493 -6.378 -6.301 1.00 90.19 85 ALA A CA 1
ATOM 715 C C . ALA A 1 85 ? -7.621 -6.050 -5.309 1.00 90.19 85 ALA A C 1
ATOM 717 O O . ALA A 1 85 ? -7.722 -4.900 -4.854 1.00 90.19 85 ALA A O 1
ATOM 718 N N . PRO A 1 86 ? -8.489 -7.019 -4.967 1.00 83.88 86 PRO A N 1
ATOM 719 C CA . PRO A 1 86 ? -9.631 -6.747 -4.114 1.00 83.88 86 PRO A CA 1
ATOM 720 C C . PRO A 1 86 ? -9.160 -6.333 -2.722 1.00 83.88 86 PRO A C 1
ATOM 722 O O . PRO A 1 86 ? -8.259 -6.939 -2.135 1.00 83.88 86 PRO A O 1
ATOM 725 N N . ILE A 1 87 ? -9.808 -5.310 -2.163 1.00 77.88 87 ILE A N 1
ATOM 726 C CA . ILE A 1 87 ? -9.784 -5.128 -0.716 1.00 77.88 87 ILE A CA 1
ATOM 727 C C . ILE A 1 87 ? -10.633 -6.259 -0.148 1.00 77.88 87 ILE A C 1
ATOM 729 O O . ILE A 1 87 ? -11.851 -6.267 -0.303 1.00 77.88 87 ILE A O 1
ATOM 733 N N . GLY A 1 88 ? -9.963 -7.243 0.451 1.00 81.69 88 GLY A N 1
ATOM 734 C CA . GLY A 1 88 ? -10.623 -8.239 1.284 1.00 81.69 88 GLY A CA 1
ATOM 735 C C . GLY A 1 88 ? -11.246 -7.596 2.524 1.00 81.69 88 GLY A C 1
ATOM 736 O O . GLY A 1 88 ? -11.368 -6.375 2.638 1.00 81.69 88 GLY A O 1
ATOM 737 N N . GLU A 1 89 ? -11.616 -8.416 3.497 1.00 86.38 89 GLU A N 1
ATOM 738 C CA . GLU A 1 89 ? -12.134 -7.910 4.764 1.00 86.38 89 GLU A CA 1
ATOM 739 C C . GLU A 1 89 ? -11.118 -6.990 5.453 1.00 86.38 89 GLU A C 1
ATOM 741 O O . GLU A 1 89 ? -10.017 -7.397 5.823 1.00 86.38 89 GLU A O 1
ATOM 746 N N . PHE A 1 90 ? -11.492 -5.718 5.606 1.00 87.25 90 PHE A N 1
ATOM 747 C CA . PHE A 1 90 ? -10.638 -4.700 6.208 1.00 87.25 90 PHE A CA 1
ATOM 748 C C . PHE A 1 90 ? -11.409 -3.886 7.260 1.00 87.25 90 PHE A C 1
ATOM 750 O O . PHE A 1 90 ? -11.718 -2.708 7.028 1.00 87.25 90 PHE A O 1
ATOM 757 N N . PRO A 1 91 ? -11.763 -4.503 8.408 1.00 93.44 91 PRO A N 1
ATOM 758 C CA . PRO A 1 91 ? -12.361 -3.795 9.533 1.00 93.44 91 PRO A CA 1
ATOM 759 C C . PRO A 1 91 ? -11.350 -2.796 10.113 1.00 93.44 91 PRO A C 1
ATOM 761 O O . PRO A 1 91 ? -10.183 -3.116 10.340 1.00 93.44 91 PRO A O 1
ATOM 764 N N . ARG A 1 92 ? -11.786 -1.548 10.318 1.00 94.56 92 ARG A N 1
ATOM 765 C CA . ARG A 1 92 ? -10.894 -0.420 10.664 1.00 94.56 92 ARG A CA 1
ATOM 766 C C . ARG A 1 92 ? -11.175 0.184 12.026 1.00 94.56 92 ARG A C 1
ATOM 768 O O . ARG A 1 92 ? -10.639 1.239 12.333 1.00 94.56 92 ARG A O 1
ATOM 775 N N . ILE A 1 93 ? -12.062 -0.409 12.811 1.00 97.75 93 ILE A N 1
ATOM 776 C CA . ILE A 1 93 ? -12.356 0.077 14.154 1.00 97.75 93 ILE A CA 1
ATOM 777 C C . ILE A 1 93 ? -11.620 -0.832 15.120 1.00 97.75 93 ILE A C 1
ATOM 779 O O . ILE A 1 93 ? -11.910 -2.020 15.189 1.00 97.75 93 ILE A O 1
ATOM 783 N N . LYS A 1 94 ? -10.641 -0.286 15.837 1.00 98.19 94 LYS A N 1
ATOM 784 C CA . LYS A 1 94 ? -9.836 -1.038 16.803 1.00 98.19 94 LYS A CA 1
ATOM 785 C C . LYS A 1 94 ? -10.554 -1.055 18.147 1.00 98.19 94 LYS A C 1
ATOM 787 O O . LYS A 1 94 ? -10.650 0.001 18.761 1.00 98.19 94 LYS A O 1
ATOM 792 N N . CYS A 1 95 ? -11.030 -2.210 18.598 1.00 98.00 95 CYS A N 1
ATOM 793 C CA . CYS A 1 95 ? -11.674 -2.402 19.898 1.00 98.00 95 CYS A CA 1
ATOM 794 C C . CYS A 1 95 ? -10.653 -2.948 20.904 1.00 98.00 95 CYS A C 1
ATOM 796 O O . CYS A 1 95 ? -10.352 -4.138 20.891 1.00 98.00 95 CYS A O 1
ATOM 798 N N . ASN A 1 96 ? -10.115 -2.076 21.756 1.00 97.69 96 ASN A N 1
ATOM 799 C CA . ASN A 1 96 ? -9.048 -2.365 22.716 1.00 97.69 96 ASN A CA 1
ATOM 800 C C . ASN A 1 96 ? -9.569 -2.381 24.163 1.00 97.69 96 ASN A C 1
ATOM 802 O O . ASN A 1 96 ? -10.492 -1.637 24.507 1.00 97.69 96 ASN A O 1
ATOM 806 N N . ILE A 1 97 ? -8.980 -3.223 25.013 1.00 96.75 97 ILE A N 1
ATOM 807 C CA . ILE A 1 97 ? -9.277 -3.280 26.443 1.00 96.75 97 ILE A CA 1
ATOM 808 C C . ILE A 1 97 ? -8.080 -2.691 27.180 1.00 96.75 97 ILE A C 1
ATOM 810 O O . ILE A 1 97 ? -7.010 -3.294 27.255 1.00 96.75 97 ILE A O 1
ATOM 814 N N . SER A 1 98 ? 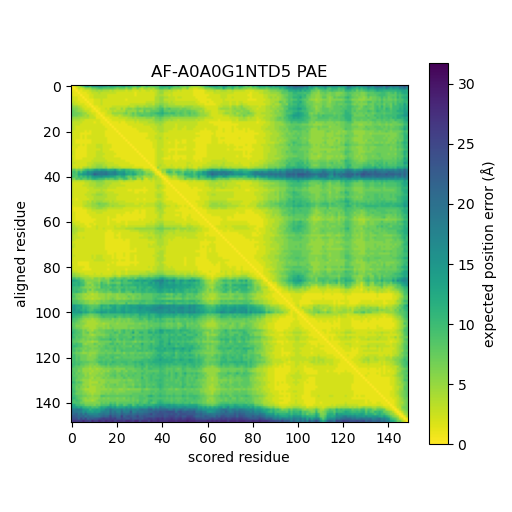-8.273 -1.507 27.756 1.00 91.31 98 SER A N 1
ATOM 815 C CA . SER A 1 98 ? -7.218 -0.766 28.442 1.00 91.31 98 SER A CA 1
ATOM 816 C C . SER A 1 98 ? -6.553 -1.617 29.527 1.00 91.31 98 SER A C 1
ATOM 818 O O . SER A 1 98 ? -7.204 -2.164 30.420 1.00 91.31 98 SER A O 1
ATOM 820 N N . GLY A 1 99 ? -5.223 -1.702 29.486 1.00 87.06 99 GLY A N 1
ATOM 821 C CA . GLY A 1 99 ? -4.450 -2.410 30.507 1.00 87.06 99 GLY A CA 1
ATOM 822 C C . GLY A 1 99 ? -4.503 -1.748 31.889 1.00 87.06 99 GLY A C 1
ATOM 823 O O . GLY A 1 99 ? -4.203 -2.405 32.880 1.00 87.06 99 GLY A O 1
ATOM 824 N N . ARG A 1 100 ? -4.884 -0.464 31.966 1.00 87.56 100 ARG A N 1
ATOM 825 C CA . ARG A 1 100 ? -4.887 0.315 33.214 1.00 87.56 100 ARG A CA 1
ATOM 826 C C . ARG A 1 100 ? -6.121 0.047 34.074 1.00 87.56 100 ARG A C 1
ATOM 828 O O . ARG A 1 100 ? -6.001 -0.108 35.282 1.00 87.56 100 ARG A O 1
ATOM 835 N N . ASP A 1 101 ? -7.289 0.045 33.452 1.00 91.94 101 ASP A N 1
ATOM 836 C CA . ASP A 1 101 ? -8.604 0.065 34.109 1.00 91.94 101 ASP A CA 1
ATOM 837 C C . ASP A 1 101 ? -9.593 -0.933 33.491 1.00 91.94 101 ASP A C 1
ATOM 839 O O . ASP A 1 101 ? -10.743 -1.004 33.914 1.00 91.94 101 ASP A O 1
ATOM 843 N N . ARG A 1 102 ? -9.144 -1.745 32.522 1.00 93.00 102 ARG A N 1
ATOM 844 C CA . ARG A 1 102 ? -9.960 -2.739 31.806 1.00 93.00 102 ARG A CA 1
ATOM 845 C C . ARG A 1 102 ? -11.132 -2.131 31.037 1.00 93.00 102 ARG A C 1
ATOM 847 O O . ARG A 1 102 ? -12.054 -2.854 30.659 1.00 93.00 102 ARG A O 1
ATOM 854 N N . GLU A 1 103 ? -11.090 -0.832 30.753 1.00 95.25 103 GLU A N 1
ATOM 855 C CA . GLU A 1 103 ? -12.115 -0.182 29.948 1.00 95.25 103 GLU A CA 1
ATOM 856 C C . GLU A 1 103 ? -12.090 -0.668 28.496 1.00 95.25 103 GLU A C 1
ATOM 858 O O . GLU A 1 103 ? -11.035 -0.765 27.868 1.00 95.25 103 GLU A O 1
ATOM 863 N N . LYS A 1 104 ? -13.279 -0.928 27.947 1.00 97.38 104 LYS A N 1
ATOM 864 C CA . LYS A 1 104 ? -13.490 -1.287 26.543 1.00 97.38 104 LYS A CA 1
ATOM 865 C C . LYS A 1 104 ? -13.604 -0.025 25.691 1.00 97.38 104 LYS A C 1
ATOM 867 O O . LYS A 1 104 ? -14.619 0.673 25.743 1.00 97.38 104 LYS A O 1
ATOM 872 N N . ILE A 1 105 ? -12.576 0.268 24.901 1.00 97.38 105 ILE A N 1
ATOM 873 C CA . ILE A 1 105 ? -12.481 1.487 24.096 1.00 97.38 105 ILE A CA 1
ATOM 874 C C . ILE A 1 105 ? -12.327 1.124 22.621 1.00 97.38 105 ILE A C 1
ATOM 876 O O . ILE A 1 105 ? -11.420 0.380 22.254 1.00 97.38 105 ILE A O 1
ATOM 880 N N . TYR A 1 106 ? -13.190 1.664 21.760 1.00 98.06 106 TYR A N 1
ATOM 881 C CA . TYR A 1 106 ? -12.987 1.583 20.319 1.00 98.06 106 TYR A CA 1
ATOM 882 C C . TYR A 1 106 ? -12.360 2.863 19.763 1.00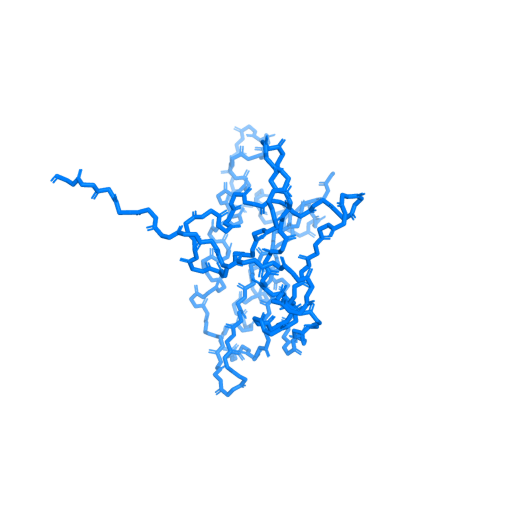 98.06 106 TYR A C 1
ATOM 884 O O . TYR A 1 106 ? -12.699 3.980 20.166 1.00 98.06 106 TYR A O 1
ATOM 892 N N . HIS A 1 107 ? -11.458 2.691 18.801 1.00 97.62 107 HIS A N 1
ATOM 893 C CA . HIS A 1 107 ? -10.760 3.762 18.103 1.00 97.62 107 HIS A CA 1
ATOM 894 C C . HIS A 1 107 ? -11.112 3.721 16.617 1.00 97.62 107 HIS A C 1
ATOM 896 O O . HIS A 1 107 ? -10.920 2.701 15.949 1.00 97.62 107 HIS A O 1
ATOM 902 N N . LEU A 1 108 ? -11.596 4.845 16.096 1.00 96.94 108 LEU A N 1
ATOM 903 C CA . LEU A 1 108 ? -11.765 5.076 14.665 1.00 96.94 108 LEU A CA 1
ATOM 904 C C . LEU A 1 108 ? -10.427 5.481 14.031 1.00 96.94 108 LEU A C 1
ATOM 906 O O . LEU A 1 108 ? -9.582 6.039 14.732 1.00 96.94 108 LEU A O 1
ATOM 910 N N . PRO A 1 109 ? -10.243 5.309 12.707 1.00 95.38 109 PRO A N 1
ATOM 911 C CA . PRO A 1 109 ? -8.984 5.629 12.019 1.00 95.38 109 PRO A CA 1
ATOM 912 C C . PRO A 1 109 ? -8.459 7.059 12.199 1.00 95.38 109 PRO A C 1
ATOM 914 O O . PRO A 1 109 ? -7.298 7.332 11.928 1.00 95.38 109 PRO A O 1
ATOM 917 N N . PHE A 1 110 ? -9.321 7.985 12.616 1.00 93.50 110 PHE A N 1
ATOM 918 C CA . PHE A 1 110 ? -9.009 9.398 12.828 1.00 93.50 110 PHE A CA 1
ATOM 919 C C . PHE A 1 110 ? -8.926 9.792 14.312 1.00 93.50 110 PHE A C 1
ATOM 921 O O . PHE A 1 110 ? -8.773 10.975 14.627 1.00 93.50 110 PHE A O 1
ATOM 928 N N . ASP A 1 111 ? -9.037 8.834 15.234 1.00 94.56 111 ASP A N 1
ATOM 929 C CA . ASP A 1 111 ? -8.845 9.081 16.661 1.00 94.56 111 ASP A CA 1
ATOM 930 C C . ASP A 1 111 ? -7.342 9.083 17.011 1.00 94.56 111 ASP A C 1
ATOM 932 O O . ASP A 1 111 ? -6.551 8.318 16.467 1.00 94.56 111 ASP A O 1
ATOM 936 N N . GLN A 1 112 ? -6.938 9.932 17.963 1.00 92.06 112 GLN A N 1
ATOM 937 C CA . GLN A 1 112 ? -5.526 10.241 18.266 1.00 92.06 112 GLN A CA 1
ATOM 938 C C . GLN A 1 112 ? -4.648 9.020 18.582 1.00 92.06 112 GLN A C 1
ATOM 940 O O . GLN A 1 112 ? -3.456 9.027 18.290 1.00 92.06 112 GLN A O 1
ATOM 945 N N . GLN A 1 113 ? -5.218 7.998 19.221 1.00 92.19 113 GLN A N 1
ATOM 946 C CA . GLN A 1 113 ? -4.480 6.799 19.622 1.00 92.19 113 GLN A CA 1
ATOM 947 C C . GLN A 1 113 ? -4.575 5.667 18.595 1.00 92.19 113 GLN A C 1
ATOM 949 O O . GLN A 1 113 ? -3.931 4.645 18.789 1.00 92.19 113 GLN A O 1
ATOM 954 N N . TYR A 1 114 ? -5.320 5.832 17.495 1.00 95.69 114 TYR A N 1
ATOM 955 C CA . TYR A 1 114 ? -5.598 4.742 16.559 1.00 95.69 114 TYR A CA 1
ATOM 956 C C . TYR A 1 114 ? -4.333 4.038 16.059 1.00 95.69 114 TYR A C 1
ATOM 958 O O . TYR A 1 114 ? -4.255 2.813 16.118 1.00 95.69 114 TYR A O 1
ATOM 966 N N . ASP A 1 115 ? -3.324 4.790 15.615 1.00 94.31 115 ASP A N 1
ATOM 967 C CA . ASP A 1 115 ? -2.085 4.212 15.076 1.00 94.31 115 ASP A CA 1
ATOM 968 C C . ASP A 1 115 ? -1.231 3.523 16.147 1.00 94.31 115 ASP A C 1
ATOM 970 O O . ASP A 1 115 ? -0.500 2.584 15.841 1.00 94.31 115 ASP A O 1
ATOM 974 N N . ARG A 1 116 ? -1.349 3.956 17.407 1.00 93.56 116 ARG A N 1
ATOM 975 C CA . ARG A 1 116 ? -0.600 3.406 18.547 1.00 93.56 116 ARG A CA 1
ATOM 976 C C . ARG A 1 116 ? -1.290 2.202 19.178 1.00 93.56 116 ARG A C 1
ATOM 978 O O . ARG A 1 116 ? -0.612 1.347 19.735 1.00 93.56 116 ARG A O 1
ATOM 985 N N . THR A 1 117 ? -2.616 2.135 19.101 1.00 94.50 117 THR A N 1
ATOM 986 C CA . THR A 1 117 ? -3.391 1.018 19.633 1.00 94.50 117 THR A CA 1
ATOM 987 C C . THR A 1 117 ? -3.112 -0.239 18.810 1.00 94.50 117 THR A C 1
ATOM 989 O O . THR A 1 117 ? -3.334 -0.267 17.595 1.00 94.50 117 THR A O 1
ATOM 992 N N . ILE A 1 118 ? -2.648 -1.291 19.477 1.00 94.69 118 ILE A N 1
ATOM 993 C CA . ILE A 1 118 ? -2.454 -2.630 18.913 1.00 94.69 118 ILE A CA 1
ATOM 994 C C . ILE A 1 118 ? -3.561 -3.520 19.476 1.00 94.69 118 ILE A C 1
ATOM 996 O O . ILE A 1 118 ? -3.903 -3.387 20.644 1.00 94.69 118 ILE A O 1
ATOM 1000 N N . ILE A 1 119 ? -4.141 -4.372 18.632 1.00 96.44 119 ILE A N 1
ATOM 1001 C CA . ILE A 1 119 ? -5.203 -5.298 19.030 1.00 96.44 119 ILE A CA 1
ATOM 1002 C C . ILE A 1 119 ? -4.588 -6.625 19.462 1.00 96.44 119 ILE A C 1
ATOM 1004 O O . ILE A 1 119 ? -3.960 -7.308 18.653 1.00 96.44 119 ILE A O 1
ATOM 1008 N N . GLU A 1 120 ? -4.817 -6.991 20.719 1.00 95.06 120 GLU A N 1
ATOM 1009 C CA . GLU A 1 120 ? -4.376 -8.250 21.327 1.00 95.06 120 GLU A CA 1
ATOM 1010 C C . GLU A 1 120 ? -5.572 -9.206 21.459 1.00 95.06 120 GLU A C 1
ATOM 1012 O O . GLU A 1 120 ? -6.344 -9.150 22.422 1.00 95.06 120 GLU A O 1
ATOM 1017 N N . LYS A 1 121 ? -5.760 -10.085 20.464 1.00 92.88 121 LYS A N 1
ATOM 1018 C CA . LYS A 1 121 ? -6.952 -10.953 20.353 1.00 92.88 121 LYS A CA 1
ATOM 1019 C C . LYS A 1 121 ? -7.161 -11.835 21.585 1.00 92.88 121 LYS A C 1
ATOM 1021 O O . LYS A 1 121 ? -8.290 -12.047 22.017 1.00 92.88 121 LYS A O 1
ATOM 1026 N N . GLU A 1 122 ? -6.075 -12.301 22.185 1.00 93.44 122 GLU A N 1
ATOM 1027 C CA . GLU A 1 122 ? -6.039 -13.095 23.412 1.00 93.44 122 GLU A CA 1
ATOM 1028 C C . GLU A 1 122 ? -6.655 -12.386 24.629 1.00 93.44 122 GLU A C 1
ATOM 1030 O O . GLU A 1 122 ? -7.098 -13.050 25.566 1.00 93.44 122 GLU A O 1
ATOM 1035 N N . LYS A 1 123 ? -6.745 -11.050 24.617 1.00 92.75 123 LYS A N 1
ATOM 1036 C CA . LYS A 1 123 ? -7.395 -10.261 25.675 1.00 92.75 123 LY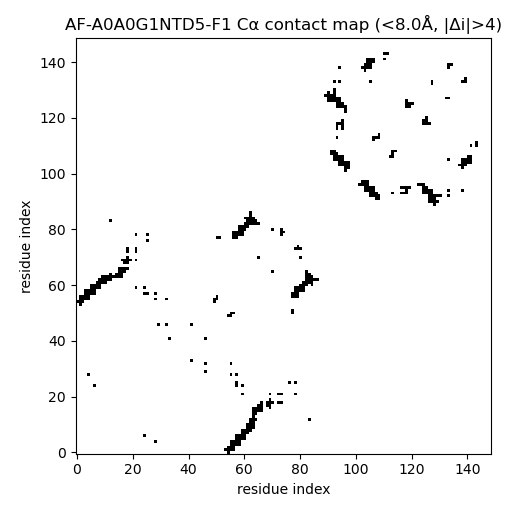S A CA 1
ATOM 1037 C C . LYS A 1 123 ? -8.892 -10.049 25.435 1.00 92.75 123 LYS A C 1
ATOM 1039 O O . LYS A 1 123 ? -9.544 -9.433 26.278 1.00 92.75 123 LYS A O 1
ATOM 1044 N N . GLY A 1 124 ? -9.434 -10.560 24.325 1.00 94.25 124 GLY A N 1
ATOM 1045 C CA . GLY A 1 124 ? -10.803 -10.299 23.870 1.00 94.25 124 GLY A CA 1
ATOM 1046 C C . GLY A 1 124 ? -10.941 -9.014 23.046 1.00 94.25 124 GLY A C 1
ATOM 1047 O O . GLY A 1 124 ? -12.046 -8.499 22.891 1.00 94.25 124 GLY A O 1
ATOM 1048 N N . GLU A 1 125 ? -9.829 -8.475 22.548 1.00 97.56 125 GLU A N 1
ATOM 1049 C CA . GLU A 1 125 ? -9.799 -7.319 21.652 1.00 97.56 125 GLU A CA 1
ATOM 1050 C C . GLU A 1 125 ? -10.023 -7.746 20.202 1.00 97.56 125 GLU A C 1
ATOM 1052 O O . GLU A 1 125 ? -9.680 -8.861 19.803 1.00 97.56 125 GLU A O 1
ATOM 1057 N N . PHE A 1 126 ? -10.585 -6.861 19.382 1.00 97.56 126 PHE A N 1
ATOM 1058 C CA . PHE A 1 126 ? -10.894 -7.202 17.995 1.00 97.56 126 PHE A CA 1
ATOM 1059 C C . PHE A 1 126 ? -11.007 -5.971 17.096 1.00 97.56 126 PHE A C 1
ATOM 1061 O O . PHE A 1 126 ? -10.951 -4.825 17.544 1.00 97.56 126 PHE A O 1
ATOM 1068 N N . TYR A 1 127 ? -11.151 -6.223 15.798 1.00 97.56 127 TYR A N 1
ATOM 1069 C CA . TYR A 1 127 ? -11.470 -5.196 14.817 1.00 97.56 127 TYR A CA 1
ATOM 1070 C C . TYR A 1 127 ? -12.948 -5.287 14.447 1.00 97.56 127 TYR A C 1
ATOM 1072 O O . TYR A 1 127 ? -13.406 -6.372 14.107 1.00 97.56 127 TYR A O 1
ATOM 1080 N N . ALA A 1 128 ? -13.657 -4.161 14.465 1.00 97.31 128 ALA A N 1
ATOM 1081 C CA . ALA A 1 128 ? -15.052 -4.068 14.043 1.00 97.31 128 ALA A CA 1
ATOM 1082 C C . ALA A 1 128 ? -15.179 -3.389 12.667 1.00 97.31 128 ALA A C 1
ATOM 1084 O O . ALA A 1 128 ? -14.387 -2.505 12.302 1.00 97.31 128 ALA A O 1
ATOM 1085 N N . PHE A 1 129 ? -16.197 -3.784 11.903 1.00 96.31 129 PHE A N 1
ATOM 1086 C CA . PHE A 1 129 ? -16.577 -3.143 10.642 1.00 96.31 129 PHE A CA 1
ATOM 1087 C C . PHE A 1 129 ? -17.389 -1.875 10.872 1.00 96.31 129 PHE A C 1
ATOM 1089 O O . PHE A 1 129 ? -17.271 -0.914 10.109 1.00 96.31 129 PHE A O 1
ATOM 1096 N N . THR A 1 130 ? -18.217 -1.871 11.915 1.00 97.12 130 THR A N 1
ATOM 1097 C CA . THR A 1 130 ? -19.136 -0.769 12.203 1.00 97.12 130 THR A CA 1
ATOM 1098 C C . THR A 1 130 ? -19.035 -0.321 13.651 1.00 97.12 130 THR A C 1
ATOM 1100 O O . THR A 1 130 ? -18.671 -1.087 14.540 1.00 97.12 130 THR A O 1
ATOM 1103 N N . VAL A 1 131 ? -19.383 0.943 13.897 1.00 97.69 131 VAL A N 1
ATOM 1104 C CA . VAL A 1 131 ? -19.490 1.476 15.263 1.00 97.69 131 VAL A CA 1
ATOM 1105 C C . VAL A 1 131 ? -20.508 0.675 16.072 1.00 97.69 131 VAL A C 1
ATOM 1107 O O . VAL A 1 131 ? -20.238 0.335 17.216 1.00 97.69 131 VAL A O 1
ATOM 1110 N N . LYS A 1 132 ? -21.630 0.304 15.446 1.00 97.94 132 LYS A N 1
ATOM 1111 C CA . LYS A 1 132 ? -22.676 -0.493 16.083 1.00 97.94 132 LYS A CA 1
ATOM 1112 C C . LYS A 1 132 ? -22.150 -1.832 16.600 1.00 97.94 132 LYS A C 1
ATOM 1114 O O . LYS A 1 132 ? -22.438 -2.189 17.729 1.00 97.94 132 LYS A O 1
ATOM 1119 N N . GLU A 1 133 ? -21.355 -2.541 15.805 1.00 97.94 133 GLU A N 1
ATOM 1120 C CA . GLU A 1 133 ? -20.736 -3.806 16.222 1.00 97.94 133 GLU A CA 1
ATOM 1121 C C . GLU A 1 133 ? -19.830 -3.624 17.453 1.00 97.94 133 GLU A C 1
ATOM 1123 O O . GLU A 1 133 ? -19.883 -4.423 18.387 1.00 97.94 133 GLU A O 1
ATOM 1128 N N . ALA A 1 134 ? -19.037 -2.548 17.491 1.00 98.06 134 ALA A N 1
ATOM 1129 C CA . ALA A 1 134 ? -18.199 -2.231 18.646 1.00 98.06 134 ALA A CA 1
ATOM 1130 C C . ALA A 1 134 ? -19.037 -1.888 19.895 1.00 98.06 134 ALA A C 1
ATOM 1132 O O . ALA A 1 134 ? -18.750 -2.367 20.995 1.00 98.06 134 ALA A O 1
ATOM 1133 N N . GLU A 1 135 ? -20.086 -1.083 19.728 1.00 98.00 135 GLU A N 1
ATOM 1134 C CA . GLU A 1 135 ? -20.977 -0.654 20.812 1.00 98.00 135 GLU A CA 1
ATOM 1135 C C . GLU A 1 135 ? -21.814 -1.812 21.365 1.00 98.00 135 GLU A C 1
ATOM 1137 O O . GLU A 1 135 ? -21.895 -1.969 22.583 1.00 98.00 135 GLU A O 1
ATOM 1142 N N . ASP A 1 136 ? -22.346 -2.679 20.500 1.00 98.25 136 ASP A N 1
ATOM 1143 C CA . ASP A 1 136 ? -23.064 -3.899 20.891 1.00 98.25 136 ASP A CA 1
ATOM 1144 C C . ASP A 1 136 ? -22.156 -4.853 21.697 1.00 98.25 136 ASP A C 1
ATOM 1146 O O . ASP A 1 136 ? -22.617 -5.538 22.610 1.00 98.25 136 ASP A O 1
ATOM 1150 N N . ALA A 1 137 ? -20.844 -4.863 21.421 1.00 97.38 137 ALA A N 1
ATOM 1151 C CA . ALA A 1 137 ? -19.842 -5.607 22.194 1.00 97.38 137 ALA A CA 1
ATOM 1152 C C . ALA A 1 137 ? -19.419 -4.914 23.515 1.00 97.38 137 ALA A C 1
ATOM 1154 O O . ALA A 1 137 ? -18.568 -5.422 24.269 1.00 97.38 137 ALA A O 1
ATOM 1155 N N . GLY A 1 138 ? -20.011 -3.755 23.815 1.00 97.44 138 GLY A N 1
ATOM 1156 C CA . GLY A 1 138 ? -19.802 -2.976 25.033 1.00 97.44 138 GLY A CA 1
ATOM 1157 C C . GLY A 1 138 ? -18.591 -2.046 24.993 1.00 97.44 138 GLY A C 1
ATOM 1158 O O . GLY A 1 138 ? -18.092 -1.675 26.055 1.00 97.44 138 GLY A O 1
ATOM 1159 N N . PHE A 1 139 ? -18.080 -1.698 23.809 1.00 98.00 139 PHE A N 1
ATOM 1160 C CA . PHE A 1 139 ? -16.999 -0.725 23.667 1.00 98.00 139 PHE A CA 1
ATOM 1161 C C . PHE A 1 139 ? -17.570 0.682 23.532 1.00 98.00 139 PHE A C 1
ATOM 1163 O O . PHE A 1 139 ? -18.471 0.934 22.737 1.00 98.00 139 PHE A O 1
ATOM 1170 N N . ARG A 1 140 ? -16.998 1.629 24.275 1.00 97.00 140 ARG A N 1
ATOM 1171 C CA . ARG A 1 140 ? -17.288 3.057 24.112 1.00 97.00 140 ARG A CA 1
ATOM 1172 C C . ARG A 1 140 ? -16.264 3.708 23.189 1.00 97.00 140 ARG A C 1
ATOM 1174 O O . ARG A 1 140 ? -15.124 3.256 23.096 1.00 97.00 140 ARG A O 1
ATOM 1181 N N . ARG A 1 141 ? -16.623 4.826 22.560 1.00 96.38 141 ARG A N 1
ATOM 1182 C CA . ARG A 1 141 ? -15.681 5.576 21.722 1.00 96.38 141 ARG A CA 1
ATOM 1183 C C . ARG A 1 141 ? -14.524 6.160 22.535 1.00 96.38 141 ARG A C 1
ATOM 1185 O O . ARG A 1 141 ? -14.721 6.629 23.660 1.00 96.38 141 ARG A O 1
ATOM 1192 N N . ALA A 1 142 ? -13.334 6.201 21.941 1.00 94.50 142 ALA A N 1
ATOM 1193 C CA . ALA A 1 142 ? -12.198 6.945 22.472 1.00 94.50 142 ALA A CA 1
ATOM 1194 C C . ALA A 1 142 ? -12.521 8.443 22.635 1.00 94.50 142 ALA A C 1
ATOM 1196 O O . ALA A 1 142 ? -13.105 9.079 21.754 1.00 94.50 142 ALA A O 1
ATOM 1197 N N . PHE A 1 143 ? -12.113 9.029 23.763 1.00 90.19 143 PHE A N 1
ATOM 1198 C CA . PHE A 1 143 ? -12.280 10.462 23.992 1.00 90.19 143 PHE A CA 1
ATOM 1199 C C . PHE A 1 143 ? -11.261 11.267 23.184 1.00 90.19 143 PHE A C 1
ATOM 1201 O O . PHE A 1 143 ? -10.101 10.880 23.042 1.00 90.19 143 PHE A O 1
ATOM 1208 N N . LYS A 1 144 ? -11.684 12.432 22.687 1.00 81.50 144 LYS A N 1
ATOM 1209 C CA . LYS A 1 144 ? -10.789 13.382 22.025 1.00 81.50 144 LYS A CA 1
ATOM 1210 C C . LYS A 1 144 ? -10.191 14.322 23.070 1.00 81.50 144 LYS A C 1
ATOM 1212 O O . LYS A 1 144 ? -10.884 15.220 23.547 1.00 81.50 144 LYS A O 1
ATOM 1217 N N . HIS A 1 145 ? -8.912 14.149 23.399 1.00 76.50 145 HIS A N 1
ATOM 1218 C CA . HIS A 1 145 ? -8.219 15.095 24.269 1.00 76.50 145 HIS A CA 1
ATOM 1219 C C . HIS A 1 145 ? -8.002 16.416 23.526 1.00 76.50 145 HIS A C 1
ATOM 1221 O O . HIS A 1 145 ? -7.405 16.450 22.445 1.00 76.50 145 HIS A O 1
ATOM 1227 N N . ARG A 1 146 ? -8.506 17.507 24.106 1.00 77.62 146 ARG A N 1
ATOM 1228 C CA . ARG A 1 146 ? -8.158 18.867 23.697 1.00 77.62 146 ARG A CA 1
ATOM 1229 C C . ARG A 1 146 ? -6.941 19.284 24.510 1.00 77.62 146 ARG A C 1
ATOM 1231 O O . ARG A 1 146 ? -7.011 19.309 25.735 1.00 77.62 146 ARG A O 1
ATOM 1238 N N . PHE A 1 147 ? -5.833 19.570 23.839 1.00 74.38 147 PHE A N 1
ATOM 1239 C CA . PHE A 1 147 ? -4.736 20.282 24.480 1.00 74.38 147 PHE A CA 1
ATOM 1240 C C . PHE A 1 147 ? -5.197 21.729 24.649 1.00 74.38 147 PHE A C 1
ATOM 1242 O O . PHE A 1 147 ? -5.553 22.366 23.658 1.00 74.38 147 PHE A O 1
ATOM 1249 N N . ASN A 1 148 ? -5.252 22.219 25.887 1.00 65.12 148 ASN A N 1
ATOM 1250 C CA . ASN A 1 148 ? -5.328 23.657 26.106 1.00 65.12 148 ASN A CA 1
ATOM 1251 C C . ASN A 1 148 ? -3.955 24.220 25.734 1.00 65.12 148 ASN A C 1
ATOM 1253 O O . ASN A 1 148 ? -2.963 23.900 26.389 1.00 65.12 148 ASN A O 1
ATOM 1257 N N . SER A 1 149 ? -3.918 24.954 24.626 1.00 56.03 149 SER A N 1
ATOM 1258 C CA . SER A 1 149 ? -2.814 25.823 24.217 1.00 56.03 149 SER A CA 1
ATOM 1259 C C . SER A 1 149 ? -2.795 27.092 25.052 1.00 56.03 149 SER A C 1
ATOM 1261 O O . SER A 1 149 ? -3.908 27.639 25.238 1.00 56.03 149 SER A O 1
#